Protein AF-A0A353WVE4-F1 (afdb_monomer)

Sequence (66 aa):
MIYRPFDDLNISIEGNYEANTNKMQYITTESVDNQNYYLLGRIDQKTLGVSMRFTYNINPDLSIQF

Structure (mmCIF, N/CA/C/O backbone):
data_AF-A0A353WVE4-F1
#
_entry.id   AF-A0A353WVE4-F1
#
loop_
_atom_site.group_PDB
_atom_site.id
_atom_site.type_symbol
_atom_site.label_atom_id
_atom_site.label_alt_id
_atom_site.label_comp_id
_atom_site.label_asym_id
_atom_site.label_entity_id
_atom_site.label_seq_id
_atom_site.pdbx_PDB_ins_code
_atom_site.Cartn_x
_atom_site.Cartn_y
_atom_site.Cartn_z
_atom_site.occupancy
_atom_site.B_iso_or_equiv
_atom_site.auth_seq_id
_atom_site.auth_comp_id
_atom_site.auth_asym_id
_atom_site.auth_atom_id
_atom_site.pdbx_PDB_model_num
ATOM 1 N N . MET A 1 1 ? 4.898 -8.013 -16.026 1.00 67.50 1 MET A N 1
ATOM 2 C CA . MET A 1 1 ? 5.152 -8.444 -17.422 1.00 67.50 1 MET A CA 1
ATOM 3 C C . MET A 1 1 ? 6.161 -7.490 -18.037 1.00 67.50 1 MET A C 1
ATOM 5 O O . MET A 1 1 ? 6.068 -6.302 -17.752 1.00 67.50 1 MET A O 1
ATOM 9 N N . ILE A 1 2 ? 7.118 -7.991 -18.821 1.00 67.12 2 ILE A N 1
ATOM 10 C CA . ILE A 1 2 ? 8.172 -7.190 -19.465 1.00 67.12 2 ILE A CA 1
ATOM 11 C C . ILE A 1 2 ? 8.039 -7.367 -20.982 1.00 67.12 2 ILE A C 1
ATOM 13 O O . ILE A 1 2 ? 7.994 -8.499 -21.457 1.00 67.12 2 ILE A O 1
ATOM 17 N N . TYR A 1 3 ? 7.951 -6.265 -21.726 1.00 63.12 3 TYR A N 1
ATOM 18 C C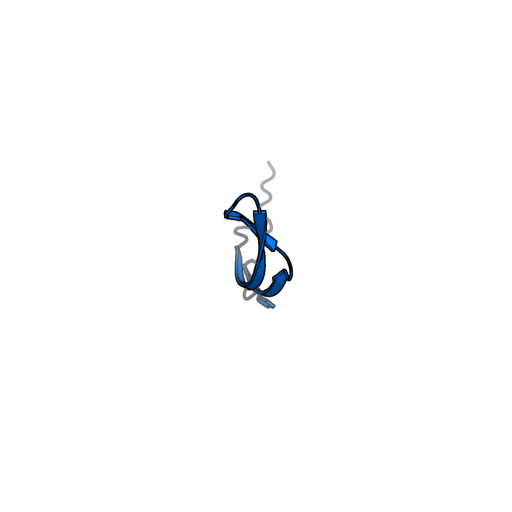A . TYR A 1 3 ? 7.846 -6.224 -23.184 1.00 63.12 3 TYR A CA 1
ATOM 19 C C . TYR A 1 3 ? 8.994 -5.386 -23.763 1.00 63.12 3 TYR A C 1
ATOM 21 O O . TYR A 1 3 ? 9.224 -4.258 -23.323 1.00 63.12 3 TYR A O 1
ATOM 29 N N . ARG A 1 4 ? 9.725 -5.943 -24.736 1.00 59.78 4 ARG A N 1
ATOM 30 C CA . ARG A 1 4 ? 10.909 -5.326 -25.359 1.00 59.78 4 ARG A CA 1
ATOM 31 C C . ARG A 1 4 ? 10.717 -5.245 -26.883 1.00 59.78 4 ARG A C 1
ATOM 33 O O . ARG A 1 4 ? 11.067 -6.196 -27.575 1.00 59.78 4 ARG A O 1
ATOM 40 N N . PRO A 1 5 ? 10.098 -4.170 -27.405 1.00 60.03 5 PRO A N 1
ATOM 41 C CA . PRO A 1 5 ? 9.796 -4.032 -28.835 1.00 60.03 5 PRO A CA 1
ATOM 42 C C . PRO A 1 5 ? 11.020 -3.724 -29.716 1.00 60.03 5 PRO A C 1
ATOM 44 O O . PRO A 1 5 ? 10.992 -4.037 -30.901 1.00 60.03 5 PRO A O 1
ATOM 47 N N . PHE A 1 6 ? 12.084 -3.143 -29.150 1.00 70.69 6 PHE A N 1
ATOM 48 C CA . PHE A 1 6 ? 13.377 -2.888 -29.804 1.00 70.69 6 PHE A CA 1
ATOM 49 C C . PHE A 1 6 ? 14.501 -3.156 -28.794 1.00 70.69 6 PHE A C 1
ATOM 51 O O . PHE A 1 6 ? 14.246 -3.098 -27.587 1.00 70.69 6 PHE A O 1
ATOM 58 N N . ASP A 1 7 ? 15.728 -3.434 -29.248 1.00 65.31 7 ASP A N 1
ATOM 59 C CA . ASP A 1 7 ? 16.823 -3.845 -28.354 1.00 65.31 7 ASP A CA 1
ATOM 60 C C . ASP A 1 7 ? 17.102 -2.844 -27.219 1.00 65.31 7 ASP A C 1
ATOM 62 O O . ASP A 1 7 ? 17.425 -3.259 -26.104 1.00 65.31 7 ASP A O 1
ATOM 66 N N . ASP A 1 8 ? 16.841 -1.563 -27.455 1.00 68.06 8 ASP A N 1
ATOM 67 C CA . ASP A 1 8 ? 17.099 -0.482 -26.509 1.00 68.06 8 ASP A CA 1
ATOM 68 C C . ASP A 1 8 ? 15.884 -0.030 -25.689 1.00 68.06 8 ASP A C 1
ATOM 70 O O . ASP A 1 8 ? 16.031 0.840 -24.837 1.00 68.06 8 ASP A O 1
ATOM 74 N N . LEU A 1 9 ? 14.688 -0.596 -25.896 1.00 71.69 9 LEU A N 1
ATOM 75 C CA . LEU A 1 9 ? 13.468 -0.188 -25.186 1.00 71.69 9 LEU A CA 1
ATOM 76 C C . LEU A 1 9 ? 12.884 -1.335 -24.354 1.00 71.69 9 LEU A C 1
ATOM 78 O O . LEU A 1 9 ? 12.369 -2.305 -24.902 1.00 71.69 9 LEU A O 1
ATOM 82 N N . ASN A 1 10 ? 12.882 -1.191 -23.031 1.00 80.31 10 ASN A N 1
ATOM 83 C CA . ASN A 1 10 ? 12.233 -2.101 -22.090 1.00 80.31 10 ASN A CA 1
ATOM 84 C C . ASN A 1 10 ? 11.029 -1.417 -21.430 1.00 80.31 10 ASN A C 1
ATOM 86 O O . ASN A 1 10 ? 11.144 -0.323 -20.877 1.00 80.31 10 ASN A O 1
ATOM 90 N N . ILE A 1 11 ? 9.874 -2.076 -21.488 1.00 82.31 11 ILE A N 1
ATOM 91 C CA . ILE A 1 11 ? 8.647 -1.639 -20.831 1.00 82.31 11 ILE A CA 1
ATOM 92 C C . ILE A 1 11 ? 8.218 -2.732 -19.855 1.00 82.31 11 ILE A C 1
ATOM 94 O O . ILE A 1 11 ? 8.000 -3.872 -20.267 1.00 82.31 11 ILE A O 1
ATOM 98 N N . SER A 1 12 ? 8.049 -2.402 -18.575 1.00 86.06 12 SER A N 1
ATOM 99 C CA . SER A 1 12 ? 7.486 -3.318 -17.585 1.00 86.06 12 SER A CA 1
ATOM 100 C C . SER A 1 12 ? 6.230 -2.757 -16.935 1.00 86.06 12 SER A C 1
ATOM 102 O O . SER A 1 12 ? 6.108 -1.560 -16.686 1.00 86.06 12 SER A O 1
ATOM 104 N N . ILE A 1 13 ? 5.270 -3.643 -16.683 1.00 89.19 13 ILE A N 1
ATOM 105 C CA . ILE A 1 13 ? 4.038 -3.340 -15.953 1.00 89.19 13 ILE A CA 1
ATOM 106 C C . ILE A 1 13 ? 3.866 -4.391 -14.868 1.00 89.19 13 ILE A C 1
ATOM 108 O O . ILE A 1 13 ? 3.915 -5.598 -15.137 1.00 89.19 13 ILE A O 1
ATOM 112 N N . GLU A 1 14 ? 3.656 -3.929 -13.646 1.00 93.25 14 GLU A N 1
ATOM 113 C CA . GLU A 1 14 ? 3.514 -4.748 -12.451 1.00 93.25 14 GLU A CA 1
ATOM 114 C C . GLU A 1 14 ? 2.309 -4.252 -11.658 1.00 93.25 14 GLU A C 1
ATOM 116 O O . GLU A 1 14 ? 2.221 -3.080 -11.307 1.00 93.25 14 GLU A O 1
ATOM 121 N N . GLY A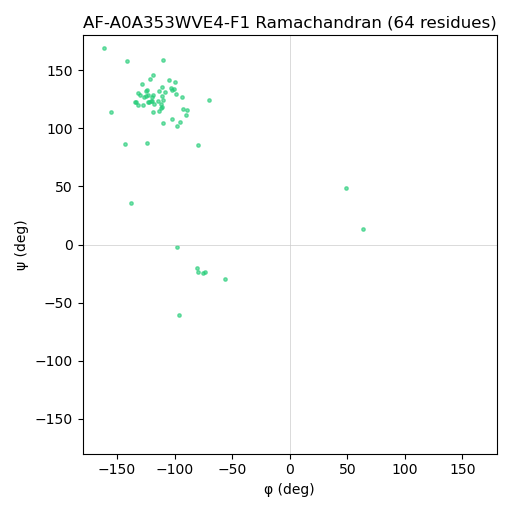 1 15 ? 1.352 -5.140 -11.409 1.00 93.50 15 GLY A N 1
ATOM 122 C CA . GLY A 1 15 ? 0.232 -4.878 -10.513 1.00 93.50 15 GLY A CA 1
ATOM 123 C C . GLY A 1 15 ? 0.446 -5.616 -9.200 1.00 93.50 15 GLY A C 1
ATOM 124 O O . GLY A 1 15 ? 0.899 -6.761 -9.206 1.00 93.50 15 GLY A O 1
ATOM 125 N N . ASN A 1 16 ? 0.089 -4.987 -8.087 1.00 93.12 16 ASN A N 1
ATOM 126 C CA . ASN A 1 16 ? 0.078 -5.614 -6.776 1.00 93.12 16 ASN A CA 1
ATOM 127 C C . ASN A 1 16 ? -1.273 -5.393 -6.096 1.00 93.12 16 ASN A C 1
ATOM 129 O O . ASN A 1 16 ? -1.844 -4.306 -6.139 1.00 93.12 16 ASN A O 1
ATOM 133 N N . TYR A 1 17 ? -1.773 -6.438 -5.450 1.00 95.12 17 TYR A N 1
ATOM 134 C CA . TYR A 1 17 ? -2.945 -6.369 -4.593 1.00 95.12 17 TYR A CA 1
ATOM 135 C C . TYR A 1 17 ? -2.573 -6.916 -3.223 1.00 95.12 17 TYR A C 1
ATOM 137 O O . TYR A 1 17 ? -2.046 -8.022 -3.119 1.00 95.12 17 TYR A O 1
ATOM 145 N N . GLU A 1 18 ? -2.855 -6.141 -2.186 1.00 93.25 18 GLU A N 1
ATOM 146 C CA . GLU A 1 18 ? -2.587 -6.510 -0.805 1.00 93.25 18 GLU A CA 1
ATOM 147 C C . GLU A 1 18 ? -3.830 -6.256 0.045 1.00 93.25 18 GLU A C 1
ATOM 149 O O . GLU A 1 18 ? -4.433 -5.182 -0.006 1.00 93.25 18 GLU A O 1
ATOM 154 N N . ALA A 1 19 ? -4.222 -7.254 0.832 1.00 92.50 19 ALA A N 1
ATOM 155 C CA . ALA A 1 19 ? -5.288 -7.136 1.813 1.00 92.50 19 ALA A CA 1
ATOM 156 C C . ALA A 1 19 ? -4.700 -7.381 3.202 1.00 92.50 19 ALA A C 1
ATOM 158 O O . ALA A 1 19 ? -4.153 -8.451 3.467 1.00 92.50 19 ALA A O 1
ATOM 159 N N . ASN A 1 20 ? -4.829 -6.394 4.082 1.00 89.94 20 ASN A N 1
ATOM 160 C CA . ASN A 1 20 ? -4.336 -6.449 5.447 1.00 89.94 20 ASN A CA 1
ATOM 161 C C . ASN A 1 20 ? -5.501 -6.224 6.416 1.00 89.94 20 ASN A C 1
ATOM 163 O O . ASN A 1 20 ? -6.194 -5.210 6.349 1.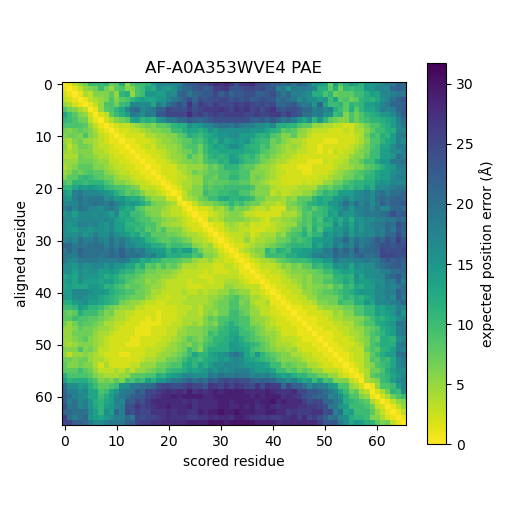00 89.94 20 ASN A O 1
ATOM 167 N N . THR A 1 21 ? -5.721 -7.177 7.318 1.00 85.69 21 THR A N 1
ATOM 168 C CA . THR A 1 21 ? -6.737 -7.077 8.367 1.00 85.69 21 THR A CA 1
ATOM 169 C C . THR A 1 21 ? -6.050 -7.012 9.721 1.00 85.69 21 THR A C 1
ATOM 171 O O . THR A 1 21 ? -5.471 -7.998 10.181 1.00 85.69 21 THR A O 1
ATOM 174 N N . ASN A 1 22 ? -6.195 -5.879 10.401 1.00 83.12 22 ASN A N 1
ATOM 175 C CA . ASN A 1 22 ? -5.751 -5.704 11.772 1.00 83.12 22 ASN A CA 1
ATOM 176 C C . ASN A 1 22 ? -6.954 -5.788 12.720 1.00 83.12 22 ASN A C 1
ATOM 178 O O . ASN A 1 22 ? -7.825 -4.917 12.731 1.00 83.12 22 ASN A O 1
ATOM 182 N N . LYS A 1 23 ? -7.035 -6.891 13.474 1.00 75.12 23 LYS A N 1
ATOM 183 C CA . LYS A 1 23 ? -8.234 -7.272 14.239 1.00 75.12 23 LYS A CA 1
ATOM 184 C C . LYS A 1 23 ? -8.380 -6.546 15.576 1.00 75.12 23 LYS A C 1
ATOM 186 O O . LYS A 1 23 ? -9.489 -6.531 16.095 1.00 75.12 23 LYS A O 1
ATOM 191 N N . MET A 1 24 ? -7.302 -5.984 16.128 1.00 78.19 24 MET A N 1
ATOM 192 C CA . MET A 1 24 ? -7.328 -5.283 17.416 1.00 78.19 24 MET A CA 1
ATOM 193 C C . MET A 1 24 ? -6.389 -4.076 17.394 1.00 78.1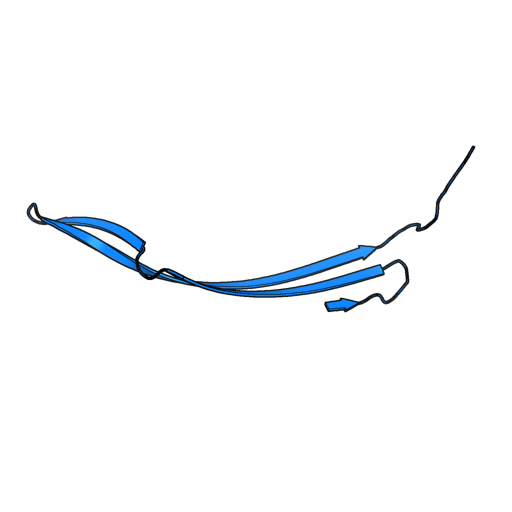9 24 MET A C 1
ATOM 195 O O . MET A 1 24 ? -5.230 -4.175 17.793 1.00 78.19 24 MET A O 1
ATOM 199 N N . GLN A 1 25 ? -6.889 -2.933 16.931 1.00 80.75 25 GLN A N 1
ATOM 200 C CA . GLN A 1 25 ? -6.214 -1.650 17.100 1.00 80.75 25 GLN A CA 1
ATOM 201 C C . GLN A 1 25 ? -6.871 -0.836 18.203 1.00 80.75 25 GLN A C 1
ATOM 203 O O . GLN A 1 25 ? -8.090 -0.708 18.262 1.00 80.75 25 GLN A O 1
ATOM 208 N N . TYR A 1 26 ? -6.045 -0.262 19.066 1.00 87.00 26 TYR A N 1
ATOM 209 C CA . TYR A 1 26 ? -6.492 0.697 20.061 1.00 87.00 26 TYR A CA 1
ATOM 210 C C . TYR A 1 26 ? -6.896 2.007 19.375 1.00 87.00 26 TYR A C 1
ATOM 212 O O . TYR A 1 26 ? -6.097 2.579 18.635 1.00 87.00 26 TYR A O 1
ATOM 220 N N . ILE A 1 27 ? -8.128 2.462 19.611 1.00 82.94 27 ILE A N 1
ATOM 221 C CA . ILE A 1 27 ? -8.628 3.740 19.088 1.00 82.94 27 ILE A CA 1
ATOM 222 C C . ILE A 1 27 ? -8.466 4.824 20.153 1.00 82.94 27 ILE A C 1
ATOM 224 O O . ILE A 1 27 ? -7.776 5.814 19.931 1.00 82.94 27 ILE A O 1
ATOM 228 N N . THR A 1 28 ? -9.110 4.646 21.305 1.00 85.56 28 THR A N 1
ATOM 229 C CA . THR A 1 28 ? -9.106 5.625 22.398 1.00 85.56 28 THR A CA 1
ATOM 230 C C . THR A 1 28 ? -9.529 4.963 23.710 1.00 85.56 28 THR A C 1
ATOM 232 O O . THR A 1 28 ? -10.011 3.826 23.719 1.00 85.56 28 THR A O 1
ATOM 235 N N . THR A 1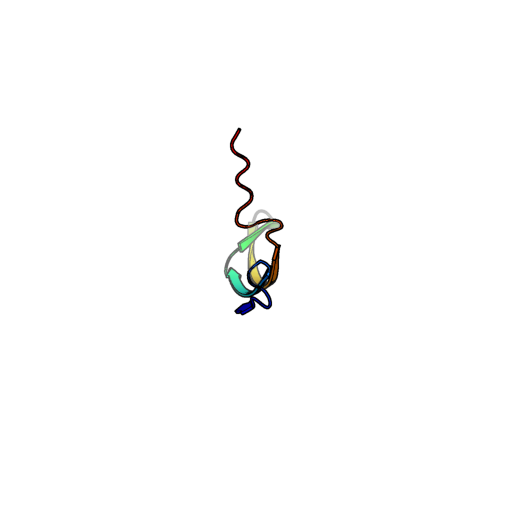 29 ? -9.354 5.681 24.816 1.00 87.44 29 THR A N 1
ATOM 236 C CA . THR A 1 29 ? -9.927 5.336 26.119 1.00 87.44 29 THR A CA 1
ATOM 237 C C . THR A 1 29 ? -10.831 6.479 26.546 1.00 87.44 29 THR A C 1
ATOM 239 O O . THR A 1 29 ? -10.368 7.611 26.659 1.00 87.44 29 THR A O 1
ATOM 242 N N . GLU A 1 30 ? -12.095 6.172 26.807 1.00 86.25 30 GLU A N 1
ATOM 243 C CA . GLU A 1 30 ? -13.064 7.124 27.350 1.00 86.25 30 GLU A CA 1
ATOM 244 C C . GLU A 1 30 ? -13.206 6.893 28.859 1.00 86.25 30 GLU A C 1
ATOM 246 O O . GLU A 1 30 ? -13.219 5.745 29.310 1.00 86.25 30 GLU A O 1
ATOM 251 N N . SER A 1 31 ? -13.310 7.965 29.648 1.00 85.44 31 SER A N 1
ATOM 252 C CA . SER A 1 31 ? -13.568 7.868 31.090 1.00 85.44 31 SER A CA 1
ATOM 253 C C . SER A 1 31 ? -14.959 8.408 31.398 1.00 85.44 31 SER A C 1
ATOM 255 O O . SER A 1 31 ? -15.236 9.582 31.157 1.00 85.44 31 SER A O 1
ATOM 257 N N . VAL A 1 32 ? -15.834 7.544 31.914 1.00 84.56 32 VAL A N 1
ATOM 258 C CA . VAL A 1 32 ? -17.195 7.897 32.344 1.00 84.56 32 VAL A CA 1
ATOM 259 C C . VAL A 1 32 ? -17.363 7.413 33.777 1.00 84.56 32 VAL A C 1
ATOM 261 O O . VAL A 1 32 ? -17.072 6.255 34.068 1.00 84.56 32 VAL A O 1
ATOM 264 N N . ASP A 1 33 ? -17.781 8.308 34.675 1.00 83.56 33 ASP A N 1
ATOM 265 C CA . ASP A 1 33 ? -18.024 8.018 36.096 1.00 83.56 33 ASP A CA 1
ATOM 266 C C . ASP A 1 33 ? -16.875 7.251 36.782 1.00 83.56 33 ASP A C 1
ATOM 268 O O . ASP A 1 33 ? -17.081 6.249 37.466 1.00 83.56 33 ASP A O 1
ATOM 272 N N . ASN A 1 34 ? -15.632 7.718 36.598 1.00 83.56 34 ASN A N 1
ATOM 273 C CA . ASN A 1 34 ? -14.418 7.103 37.156 1.00 83.56 34 ASN A CA 1
ATOM 274 C C . ASN A 1 34 ? -14.099 5.679 36.637 1.00 83.56 34 ASN A C 1
ATOM 276 O O . ASN A 1 34 ? -13.222 5.011 37.193 1.00 83.56 34 ASN A O 1
ATOM 280 N N . GLN A 1 35 ? -14.753 5.217 35.565 1.00 86.44 35 GLN A N 1
ATOM 281 C CA . GLN A 1 35 ? -14.456 3.952 34.887 1.00 86.44 35 GLN A CA 1
ATOM 282 C C . GLN A 1 35 ? -13.861 4.197 33.497 1.00 86.44 35 GLN A C 1
ATOM 284 O O . GLN A 1 35 ? -14.352 5.026 32.733 1.00 86.44 35 GLN A O 1
ATOM 289 N N . ASN A 1 36 ? -12.802 3.454 33.164 1.00 87.25 36 ASN A N 1
ATOM 290 C CA . ASN A 1 36 ? -12.138 3.542 31.864 1.00 87.25 36 ASN A CA 1
ATOM 291 C C . ASN A 1 36 ? -12.712 2.506 30.896 1.00 87.25 36 ASN A C 1
ATOM 293 O O . ASN A 1 36 ? -12.715 1.308 31.184 1.00 87.25 36 ASN A O 1
ATOM 297 N N . TYR A 1 37 ? -13.127 2.971 29.724 1.00 88.94 37 TYR A N 1
ATOM 298 C CA . TYR A 1 37 ? -13.632 2.156 28.630 1.00 88.94 37 TYR A CA 1
ATOM 299 C C . TYR A 1 37 ? -12.631 2.174 27.478 1.00 88.94 37 TYR A C 1
ATOM 301 O O . TYR A 1 37 ? -12.349 3.224 26.903 1.00 88.94 37 TYR A O 1
ATOM 309 N N . TYR A 1 38 ? -12.097 1.003 27.135 1.00 89.19 38 TYR A N 1
ATOM 310 C CA . TYR A 1 38 ? -11.139 0.843 26.043 1.00 89.19 38 TYR A CA 1
ATOM 311 C C . TYR A 1 38 ? -11.875 0.576 24.734 1.00 89.19 38 TYR A C 1
ATOM 313 O O . TYR A 1 38 ? -12.521 -0.463 24.578 1.00 89.19 38 TYR A O 1
ATOM 321 N N . LEU A 1 39 ? -11.754 1.492 23.776 1.00 87.69 39 LEU A N 1
ATOM 322 C CA . LEU A 1 39 ? -12.329 1.318 22.452 1.00 87.69 39 LEU A CA 1
ATOM 323 C C . LEU A 1 39 ? -11.309 0.640 21.535 1.00 87.69 39 LEU A C 1
ATOM 325 O O . LEU A 1 39 ? -10.285 1.224 21.171 1.00 87.69 39 LEU A O 1
ATOM 329 N N . LEU A 1 40 ? -11.601 -0.604 21.157 1.00 90.25 40 LEU A N 1
ATOM 330 C CA . LEU A 1 40 ? -10.831 -1.358 20.173 1.00 90.25 40 LEU A CA 1
ATOM 331 C C . LEU A 1 40 ? -11.558 -1.353 18.828 1.00 90.25 40 LEU A C 1
ATOM 333 O O . LEU A 1 40 ? -12.757 -1.616 18.749 1.00 90.25 40 LEU A O 1
ATOM 337 N N . GLY A 1 41 ? -10.811 -1.070 17.770 1.00 83.88 41 GLY A N 1
ATOM 338 C CA . GLY A 1 41 ? -11.267 -1.101 16.392 1.00 83.88 41 GLY A CA 1
ATOM 339 C C . GLY A 1 41 ? -10.654 -2.241 15.598 1.00 83.88 41 GLY A C 1
ATOM 340 O O . GLY A 1 41 ? -9.577 -2.754 15.913 1.00 83.88 41 GLY A O 1
ATOM 341 N N . ARG A 1 42 ? -11.329 -2.586 14.506 1.00 88.06 42 ARG A N 1
ATOM 342 C CA . ARG A 1 42 ? -10.792 -3.429 13.442 1.00 88.06 42 ARG A CA 1
ATOM 343 C C . ARG A 1 42 ? -10.533 -2.561 12.218 1.00 88.06 42 ARG A C 1
ATOM 345 O O . ARG A 1 42 ? -11.425 -1.832 11.793 1.00 88.06 42 ARG A O 1
ATOM 352 N N . ILE A 1 43 ? -9.345 -2.683 11.635 1.00 88.69 43 ILE A N 1
ATOM 353 C CA . ILE A 1 43 ? -9.011 -2.049 10.358 1.00 88.69 43 ILE A CA 1
ATOM 354 C C . ILE A 1 43 ? -8.884 -3.126 9.290 1.00 88.69 43 ILE A C 1
ATOM 356 O O . ILE A 1 43 ? -8.091 -4.055 9.423 1.00 88.69 43 ILE A O 1
ATOM 360 N N . ASP A 1 44 ? -9.655 -2.974 8.219 1.00 91.25 44 ASP A N 1
ATOM 361 C CA . ASP A 1 44 ? -9.526 -3.760 6.998 1.00 91.25 44 ASP A CA 1
ATOM 362 C C . ASP A 1 44 ? -8.979 -2.851 5.889 1.00 91.25 44 ASP A C 1
ATOM 364 O O . ASP A 1 44 ? -9.695 -2.014 5.340 1.00 91.25 44 ASP A O 1
ATOM 368 N N . GLN A 1 45 ? -7.698 -3.005 5.566 1.00 91.38 45 GLN A N 1
ATOM 369 C CA . GLN A 1 45 ? -7.013 -2.257 4.519 1.00 91.38 45 GLN A CA 1
ATOM 370 C C . GLN A 1 45 ? -6.907 -3.100 3.248 1.00 91.38 45 GLN A C 1
ATOM 372 O O . GLN A 1 45 ? -6.509 -4.264 3.279 1.00 91.38 45 GLN A O 1
ATOM 377 N N . LYS A 1 46 ? -7.235 -2.494 2.107 1.00 95.31 46 LYS A N 1
ATOM 378 C CA . LYS A 1 46 ? -7.046 -3.085 0.781 1.00 95.31 46 LYS A CA 1
ATOM 379 C C . LYS A 1 46 ? -6.266 -2.101 -0.075 1.00 95.31 46 LYS A C 1
ATOM 381 O O . LYS A 1 46 ? -6.737 -0.991 -0.309 1.00 95.31 46 LYS A O 1
ATOM 386 N N . THR A 1 47 ? -5.101 -2.519 -0.542 1.00 94.81 47 THR A N 1
ATOM 387 C CA . THR A 1 47 ? -4.202 -1.710 -1.359 1.00 94.81 47 THR A CA 1
ATOM 388 C C . THR A 1 47 ? -4.102 -2.337 -2.740 1.00 94.81 47 THR A C 1
ATOM 390 O O . THR A 1 47 ? -3.737 -3.503 -2.878 1.00 94.81 47 THR A O 1
ATOM 393 N N . LEU A 1 48 ? -4.429 -1.557 -3.767 1.00 96.31 48 LEU A N 1
ATOM 394 C CA . LEU A 1 48 ? -4.176 -1.895 -5.162 1.00 96.31 48 LEU A CA 1
ATOM 395 C C . LEU A 1 48 ? -3.107 -0.935 -5.677 1.00 96.31 48 LEU A C 1
ATOM 397 O O . LEU A 1 48 ? -3.303 0.278 -5.642 1.00 96.31 48 LEU A O 1
ATOM 401 N N . GLY A 1 49 ? -1.988 -1.477 -6.133 1.00 94.69 49 GLY A N 1
ATOM 402 C CA . GLY A 1 49 ? -0.915 -0.718 -6.755 1.00 94.69 49 GLY A CA 1
ATOM 403 C C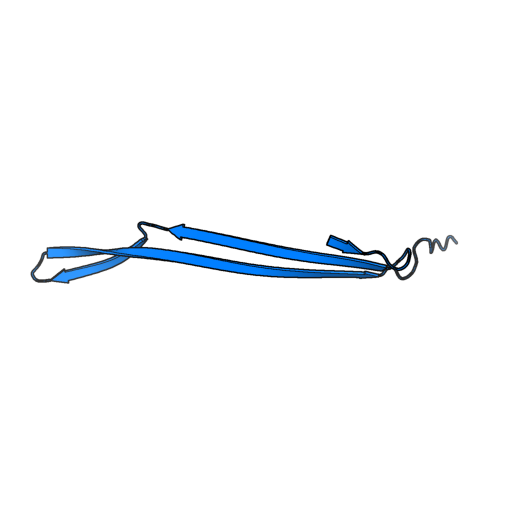 . GLY A 1 49 ? -0.683 -1.179 -8.186 1.00 94.69 49 GLY A C 1
ATOM 404 O O . GLY A 1 49 ? -0.855 -2.351 -8.525 1.00 94.69 49 GLY A O 1
ATOM 405 N N . VAL A 1 50 ? -0.310 -0.230 -9.040 1.00 95.12 50 VAL A N 1
ATOM 406 C CA . VAL A 1 50 ? 0.122 -0.492 -10.412 1.00 95.12 50 VAL A CA 1
ATOM 407 C C . VAL A 1 50 ? 1.377 0.328 -10.657 1.00 95.12 50 VAL A C 1
ATOM 409 O O . VAL A 1 50 ? 1.371 1.547 -10.509 1.00 95.12 50 VAL A O 1
ATOM 412 N N . SER A 1 51 ? 2.453 -0.350 -11.029 1.00 93.62 51 SER A N 1
ATOM 413 C CA . SER A 1 51 ? 3.739 0.233 -11.383 1.00 93.62 51 SER A CA 1
ATOM 414 C C . SER A 1 51 ? 4.011 -0.001 -12.862 1.00 93.62 51 SER A C 1
ATOM 416 O O . SER A 1 51 ? 3.876 -1.117 -13.360 1.00 93.62 51 SER A O 1
ATOM 418 N N . MET A 1 52 ? 4.409 1.055 -13.568 1.00 89.62 52 MET A N 1
ATOM 419 C CA . MET A 1 52 ? 4.834 0.989 -14.965 1.00 89.62 52 MET A CA 1
ATOM 420 C C . MET A 1 52 ? 6.238 1.574 -15.083 1.00 89.62 52 MET A C 1
ATOM 422 O O . MET A 1 52 ? 6.507 2.649 -14.547 1.00 89.62 52 MET A O 1
ATOM 426 N N . ARG A 1 53 ? 7.136 0.879 -15.778 1.00 89.06 53 ARG A N 1
ATOM 427 C CA . ARG A 1 53 ? 8.517 1.305 -16.003 1.00 89.06 53 ARG A CA 1
ATOM 428 C C . ARG A 1 53 ? 8.812 1.324 -17.492 1.00 89.06 53 ARG A C 1
ATOM 430 O O . ARG A 1 53 ? 8.561 0.345 -18.183 1.00 89.06 53 ARG A O 1
ATOM 437 N N . PHE A 1 54 ? 9.399 2.422 -17.952 1.00 85.75 54 PHE A N 1
ATOM 438 C CA . PHE A 1 54 ? 9.919 2.577 -19.306 1.00 85.75 54 PHE A CA 1
ATOM 439 C C . PHE A 1 54 ? 11.422 2.824 -19.200 1.00 85.75 54 PHE A C 1
ATOM 441 O O . PHE A 1 54 ? 11.866 3.669 -18.425 1.00 85.75 54 PHE A O 1
ATOM 448 N N . THR A 1 55 ? 12.221 2.065 -19.935 1.00 83.12 55 THR A N 1
ATOM 449 C CA . THR A 1 55 ? 13.679 2.180 -19.953 1.00 83.12 55 THR A CA 1
ATOM 450 C C . THR A 1 55 ? 14.129 2.215 -21.400 1.00 83.12 55 THR A C 1
ATOM 452 O O . THR A 1 55 ? 13.854 1.276 -22.139 1.00 83.12 55 THR A O 1
ATOM 455 N N . TYR A 1 56 ? 14.786 3.303 -21.798 1.00 77.06 56 TYR A N 1
ATOM 456 C CA . TYR A 1 56 ? 15.302 3.506 -23.148 1.00 77.06 56 TYR A CA 1
ATOM 457 C C . TYR A 1 56 ? 16.810 3.762 -23.099 1.00 77.06 56 TYR A C 1
ATOM 459 O O . TYR A 1 56 ? 17.246 4.699 -22.428 1.00 77.06 56 TYR A O 1
ATOM 467 N N . ASN A 1 57 ? 17.596 2.943 -23.792 1.00 74.19 57 ASN A N 1
ATOM 468 C CA . ASN A 1 57 ? 19.043 3.101 -23.912 1.00 74.19 57 ASN A CA 1
ATOM 469 C C . ASN A 1 57 ? 19.373 3.921 -25.166 1.00 74.19 57 ASN A C 1
ATOM 471 O O . ASN A 1 57 ? 19.089 3.514 -26.282 1.00 74.19 57 ASN A O 1
ATOM 475 N N . ILE A 1 58 ? 19.965 5.104 -24.989 1.00 69.88 58 ILE A N 1
ATOM 476 C CA . ILE A 1 58 ? 20.225 6.043 -26.098 1.00 69.88 58 ILE A CA 1
ATOM 477 C C . ILE A 1 58 ? 21.484 5.652 -26.907 1.00 69.88 58 ILE A C 1
ATOM 479 O O . ILE A 1 58 ? 21.586 6.023 -28.070 1.00 69.88 58 ILE A O 1
ATOM 483 N N . ASN A 1 59 ? 22.423 4.897 -26.319 1.00 66.19 59 ASN A N 1
ATOM 484 C CA . ASN A 1 59 ? 23.586 4.294 -26.987 1.00 66.19 59 ASN A CA 1
ATOM 485 C C . ASN A 1 59 ? 24.055 3.058 -26.194 1.00 66.19 59 ASN A C 1
ATOM 487 O O . ASN A 1 59 ? 24.538 3.244 -25.075 1.00 66.19 59 ASN A O 1
ATOM 491 N N . PRO A 1 60 ? 23.965 1.828 -26.728 1.00 59.41 60 PRO A N 1
ATOM 492 C CA . PRO A 1 60 ? 24.478 0.653 -26.023 1.00 59.41 60 PRO A CA 1
ATOM 493 C C . PRO A 1 60 ? 26.019 0.537 -26.050 1.00 59.41 60 PRO A C 1
ATOM 495 O O . PRO A 1 60 ? 26.572 -0.027 -25.115 1.00 59.41 60 PRO A O 1
ATOM 498 N N . ASP A 1 61 ? 26.709 1.133 -27.041 1.00 57.16 61 ASP A N 1
ATOM 499 C CA . ASP A 1 61 ? 28.160 0.952 -27.290 1.00 57.16 61 ASP A CA 1
ATOM 500 C C . ASP A 1 61 ? 28.928 2.256 -27.645 1.00 57.16 61 ASP A C 1
ATOM 502 O O . ASP A 1 61 ? 29.856 2.251 -28.458 1.00 57.16 61 ASP A O 1
ATOM 506 N N . LEU A 1 62 ? 28.594 3.420 -27.062 1.00 58.47 62 LEU A N 1
ATOM 507 C CA . LEU A 1 62 ? 29.418 4.625 -27.288 1.00 58.47 62 LEU A CA 1
ATOM 508 C C . LEU A 1 62 ? 30.678 4.617 -26.404 1.00 58.47 62 LEU A C 1
ATOM 510 O O . LEU A 1 62 ? 30.718 5.215 -25.331 1.00 58.47 62 LEU A O 1
ATOM 514 N N . SER A 1 63 ? 31.726 3.963 -26.898 1.00 61.03 63 SER A N 1
ATOM 515 C CA . SER A 1 63 ? 33.101 4.076 -26.408 1.00 61.03 63 SER A CA 1
ATOM 516 C C . SER A 1 63 ? 33.869 5.063 -27.293 1.00 61.03 63 SER A C 1
ATOM 518 O O . SER A 1 63 ? 34.287 4.706 -28.393 1.00 61.03 63 SER A O 1
ATOM 520 N N . ILE A 1 64 ? 34.079 6.302 -26.836 1.00 57.03 64 ILE A N 1
ATOM 521 C CA . ILE A 1 64 ? 35.054 7.213 -27.460 1.00 57.03 64 ILE A CA 1
ATOM 522 C C . ILE A 1 64 ? 36.354 7.092 -26.667 1.00 57.03 64 ILE A C 1
ATOM 524 O O . ILE A 1 64 ? 36.453 7.597 -25.551 1.00 57.03 64 ILE A O 1
ATOM 528 N N . GLN A 1 65 ? 37.336 6.407 -27.250 1.00 53.97 65 GLN A N 1
ATOM 529 C CA . GLN A 1 65 ? 38.709 6.370 -26.758 1.00 53.97 65 GLN A CA 1
ATOM 530 C C . GLN A 1 65 ? 39.540 7.372 -27.569 1.00 53.97 65 GLN A C 1
ATOM 532 O O . GLN A 1 65 ? 39.482 7.364 -28.799 1.00 53.97 65 GLN A O 1
ATOM 537 N N . PHE A 1 66 ? 40.284 8.231 -26.876 1.00 50.38 66 PHE A N 1
ATOM 538 C CA . PHE A 1 66 ? 41.293 9.132 -27.436 1.00 50.38 66 PHE A CA 1
ATOM 539 C C . PHE A 1 66 ? 42.686 8.703 -26.979 1.00 50.38 66 PHE A C 1
ATOM 541 O O . PHE A 1 66 ? 42.799 8.196 -25.838 1.00 50.38 66 PHE A O 1
#

Radius of gyration: 26.23 Å; Cα contacts (8 Å, |Δi|>4): 103; chains: 1; bounding box: 59×18×67 Å

Mean predicted aligned error: 11.0 Å

Nearest PDB structures (foldseek):
  7yl9-assembly1_H  TM=4.472E-01  e=2.412E+00  Vibrio cholerae
  3j9c-assembly1_A  TM=4.677E-01  e=3.482E+00  Bacillus anthracis
  6uwi-assembly1_A  TM=4.257E-01  e=2.898E+00  Clostridioides difficile
  6uwi-assembly2_d  TM=4.256E-01  e=2.898E+00  Clostridioides difficile
  6uwi-assembly1_E  TM=4.255E-01  e=3.275E+00  Clostridioides difficile

pLDDT: mean 80.7, std 12.39, range [50.38, 96.31]

Solvent-accessible surface area (backbone atoms only — not comparable to full-atom values): 4349 Å² total; per-residue (Å²): 92,78,50,66,91,45,100,44,36,43,37,37,45,48,76,50,77,47,78,48,76,45,78,77,41,84,73,53,72,51,76,55,95,96,40,82,44,79,43,70,38,68,47,80,48,75,48,80,48,78,49,76,48,79,46,74,57,92,65,93,78,84,77,87,85,132

Secondary structure (DSSP, 8-state):
-EEEEETTEEEEEEEEEEEEEEEEEEEEEEEETTEEEEEEEEEEEEEEEEEEEEEE-S-S------

Foldseek 3Di:
DWDDPDPFKIKDKDKDKDWDKDQWDFDDWDADPNDIDTDTDIDIDIDIDMDMDIGGDPDPDPDDDD

=== Feature glossary ===
Each block in this record encodes a different view of the same protein. In brief:

Predicted aligned error. PAE(i, j) answers: if I align the predicted and true structures on residue i, how far off (in Å) do I expect residue j to be? A block-diagonal PAE matrix with low values on the blocks and high values off-diagonal is the signature of a multi-domain protein with confidently predicted domains but uncertain inter-domain orientation.

Contact-map, Ramachandran, and PAE plots. Plot images: a contact map (which residues are close in 3D, as an N×N binary image), a Ramachandran scatter (backbone torsion angles, revealing secondary-structure composition at a glance), and — f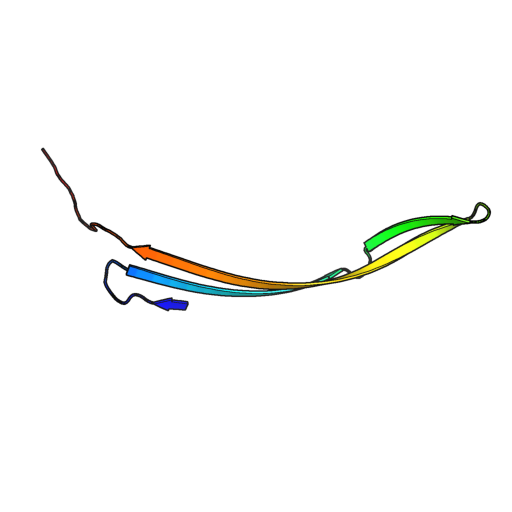or AlphaFold structures — a PAE heatmap (pairwise prediction confidence).

Backbone torsions (φ/ψ). φ (phi) and ψ (psi) are the two rotatable backbone dihedrals per residue: φ is the C(i-1)–N–Cα–C torsion, ψ is the N–Cα–C–N(i+1) torsion, both in degrees on (−180°, 180°]. α-helical residues cluster near (−60°, −45°); β-strand residues near (−120°, +130°). A Ramachandran plot is simply a scatter of (φ, ψ) for every residue.

Foldseek 3Di. A 3Di character summarizes, for each residue, the relative orientation of the Cα frame of its nearest spatial neighbor. Because it encodes fold topology rather than chemistry, 3Di alignments detect remote structural similarity that sequence align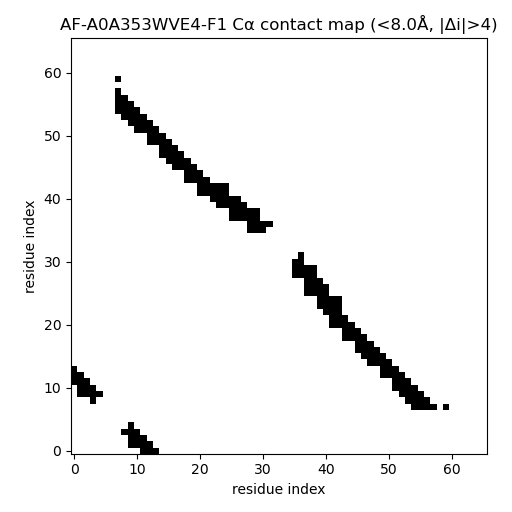ment misses.

Radius of gyration, Cα contacts, bounding box. Three whole-structure scalars: the radius of gyration (RMS distance of Cα from centroid, in Å), the count of Cα–Cα contacts (pairs closer than 8 Å and separated by more than four residues in sequence — i.e. tertiary, not local, contacts), and the bounding-box dimensions. Together they distinguish compact globular folds from extended fibres or disordered chains.

Sequence. Sequence gives the chain of amino acids in standard one-letter code (A=alanine, C=cysteine, …, Y=tyrosine), read N→C. It is the only feature that is directly encoded by the gene; all structural features are derived from the folded form of this sequence.

mmCIF coordinates. Atomic coordinates in PDBx/mmCIF format — the same representation the Protein Data Bank distributes. Each line of the _atom_site loop places one backbone atom in Cartesian space (units: ångströms, origin: arbitrary).

Secondary structure (3-state, P-SEA). Three-state secondary structure (P-SEA) collapses the eight DSSP classes into helix (a), strand (b), and coil (c). P-SEA assigns these from Cα geometry alone — distances and angles — without requiring backbone oxygens, so it works on any Cα trace.

InterPro / GO / CATH / organism. Functional annotations link the protein to curated databases. InterPro entries identify conserved domains and families by matching the sequence against member-database signatures (Pfam, PROSITE, CDD, …). Gene Ontology (GO) terms describe molecular function, biological process, and cellular component in a controlled vocabulary. CATH places the structure in a hierarchical fold classification (Class/Architecture/Topology/Homologous-superfamily). The organism is the source species.

B-factor. B-factor (Debye–Waller factor) reflects atomic displacement in the crystal lattice. It is an experimental observable (units Å²), not a prediction; low values mean the atom is pinned down, high values mean it moves or is heterogeneous across the crystal.

Rendered structure images. Structure images are PyMOL renders from six orthogonal camera directions. Cartoon representation draws helices as coils and strands as arrows; sticks shows the backbone as bonds; surface shows the solvent-excluded envelope. Rainbow coloring maps sequence position to hue (blue→re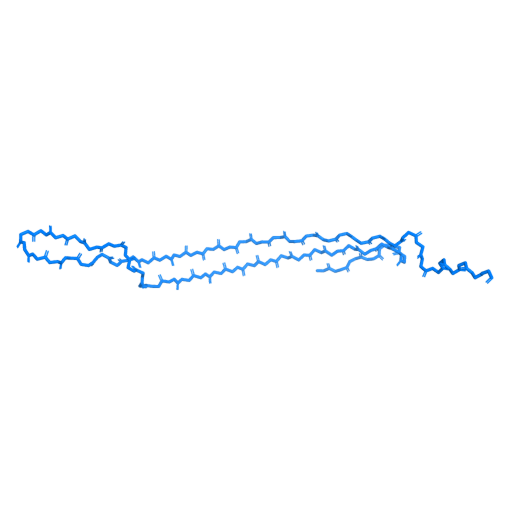d, N→C); chain coloring assigns a distinct color per polypeptide.

Solvent-accessible surface area. Solvent-accessible surface area (SASA) is the area in Å² traced out by the centre of a 1.4 Å probe sphere (a water molecule) rolled over the protein's van der Waals surface (Shrake–Rupley / Lee–Richards construction). Buried residues have near-zero SASA; fully exposed residues can exceed 200 Å². The total SASA scales roughly with the number of surface residues.

Secondary structure (8-state, DSSP). The SS8 string is DSSP's per-residue secondary-structure call. α-helix (H) means an i→i+4 H-bond ladder; β-strand (E) means the residue participates in a β-sheet; 3₁₀ (G) and π (I) are tighter and wider helices; T/S are turns/bends; '-' is loop.

pLDDT. For AlphaFold models, the B-factor field carries pLDDT — the model's own estimate of local accuracy on a 0–100 scale. Regions with pLDDT<50 should be treated as essentially unmodeled; they often correspond to intrinsically disordered segments.

Nearest PDB structures. Nearest PDB neighbors are the top structural matches found by Foldseek when searching this structure against the entire Protein Data Bank. Each hit reports a TM-score (0 to 1; >0.5 almost always implies the same fold) and an E-value. These are *structural* homologs — they may share no detectable sequence similarity.